Protein AF-A0A1U7GRY4-F1 (afdb_monomer_lite)

pLDDT: mean 81.46, std 15.52, range [52.38, 98.12]

Sequence (72 aa):
MPRLQPAFLAALLCGAIAHAESPRVSRIDNGTVRVGVNLDLGGVITEVARSAPDAPNLINSHDYGRQVQQSY

Foldseek 3Di:
DDDDDVVVVVVVVPPDPPDDDDFDWDWDDDQFWIWIFGVVVVGWTQAIFGPDPPTDGPQPNVDPPSIDDDDD

Radius of gyration: 20.77 Å; chains: 1; bounding box: 37×53×44 Å

Secondary structure (DSSP, 8-state):
-PPPPHHHHHHHHHS----PPPP-EEEEE-SSEEEEEETTTTSEEEEEEESSTTPPP-S--SSTT-SB----

Structure (mmCIF, N/CA/C/O backbone):
data_AF-A0A1U7GRY4-F1
#
_entry.id   AF-A0A1U7GRY4-F1
#
loop_
_atom_site.group_PDB
_atom_site.id
_atom_site.type_symbol
_atom_site.label_atom_id
_atom_site.label_alt_id
_atom_site.label_comp_id
_atom_site.label_asym_id
_atom_site.label_entity_id
_atom_site.label_seq_id
_atom_site.pdbx_PDB_ins_code
_atom_site.Cartn_x
_atom_site.Cartn_y
_atom_site.Cartn_z
_atom_site.occupancy
_atom_site.B_iso_or_equiv
_atom_site.auth_seq_id
_atom_site.auth_comp_id
_atom_site.auth_asym_id
_atom_site.auth_atom_id
_atom_site.pdbx_PDB_model_num
ATOM 1 N N . MET A 1 1 ? 25.224 38.965 -34.493 1.00 52.38 1 MET A N 1
ATOM 2 C CA . MET A 1 1 ? 24.560 38.447 -33.275 1.00 52.38 1 MET A CA 1
ATOM 3 C C . MET A 1 1 ? 23.085 38.226 -33.597 1.00 52.38 1 MET A C 1
ATOM 5 O O . MET A 1 1 ? 22.450 39.205 -33.980 1.00 52.38 1 MET A O 1
ATOM 9 N N . PRO A 1 2 ? 22.549 36.992 -33.559 1.00 57.50 2 PRO A N 1
ATOM 10 C CA . PRO A 1 2 ? 21.146 36.752 -33.885 1.00 57.50 2 PRO A CA 1
ATOM 11 C C . PRO A 1 2 ? 20.254 37.228 -32.730 1.00 57.50 2 PRO A C 1
ATOM 13 O O . P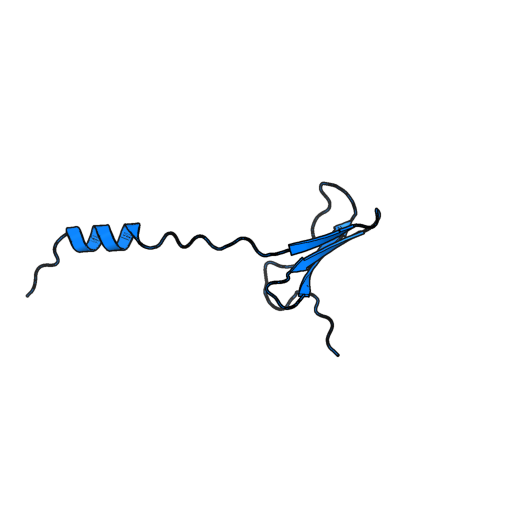RO A 1 2 ? 20.568 37.008 -31.563 1.00 57.50 2 PRO A O 1
ATOM 16 N N . ARG A 1 3 ? 19.160 37.923 -33.053 1.00 64.56 3 ARG A N 1
ATOM 17 C CA . ARG A 1 3 ? 18.163 38.385 -32.078 1.00 64.56 3 ARG A CA 1
ATOM 18 C C . ARG A 1 3 ? 17.131 37.275 -31.870 1.00 64.56 3 ARG A C 1
ATOM 20 O O . ARG A 1 3 ? 16.469 36.887 -32.828 1.00 64.56 3 ARG A O 1
ATOM 27 N N . LEU A 1 4 ? 17.007 36.767 -30.642 1.00 58.88 4 LEU A N 1
ATOM 28 C CA . LEU A 1 4 ? 15.963 35.808 -30.270 1.00 58.88 4 LEU A CA 1
ATOM 29 C C . LEU A 1 4 ? 14.587 36.480 -30.415 1.00 58.88 4 LEU A C 1
ATOM 31 O O . LEU A 1 4 ? 14.351 37.53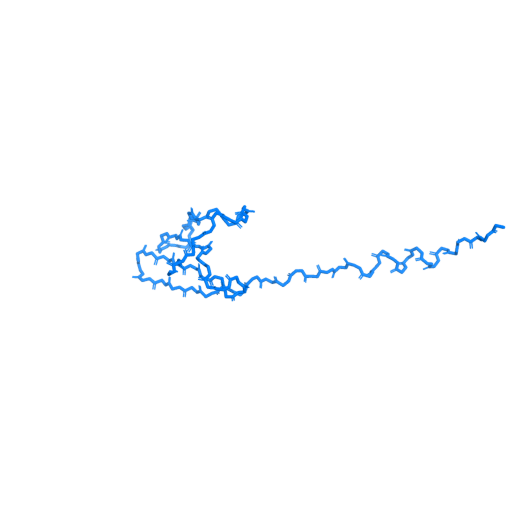8 -29.831 1.00 58.88 4 LEU A O 1
ATOM 35 N N . GLN A 1 5 ? 13.686 35.890 -31.200 1.00 63.31 5 GLN A N 1
ATOM 36 C CA . GLN A 1 5 ? 12.326 36.405 -31.374 1.00 63.31 5 GLN A CA 1
ATOM 37 C C . GLN A 1 5 ? 11.441 35.991 -30.180 1.00 63.31 5 GLN A C 1
ATOM 39 O O . GLN A 1 5 ? 11.489 34.829 -29.772 1.00 63.31 5 GLN A O 1
ATOM 44 N N . PRO A 1 6 ? 10.587 36.881 -29.638 1.00 60.28 6 PRO A N 1
ATOM 45 C CA . PRO A 1 6 ? 9.780 36.611 -28.438 1.00 60.28 6 PRO A CA 1
ATOM 46 C C . PRO A 1 6 ? 8.781 35.449 -28.600 1.00 60.28 6 PRO A C 1
ATOM 48 O O . PRO A 1 6 ? 8.393 34.830 -27.612 1.00 60.28 6 PRO A O 1
ATOM 51 N N . ALA A 1 7 ? 8.424 35.089 -29.838 1.00 59.41 7 ALA A N 1
ATOM 52 C CA . ALA A 1 7 ? 7.575 33.935 -30.141 1.00 59.41 7 ALA A CA 1
ATOM 53 C C . ALA A 1 7 ? 8.196 32.589 -29.712 1.00 59.41 7 ALA A C 1
ATOM 55 O O . ALA A 1 7 ? 7.474 31.680 -29.309 1.00 59.41 7 ALA A O 1
ATOM 56 N N . PHE A 1 8 ? 9.528 32.473 -29.729 1.00 57.59 8 PHE A N 1
ATOM 57 C CA . PHE A 1 8 ? 10.228 31.258 -29.297 1.00 57.59 8 PHE A CA 1
ATOM 58 C C . PHE A 1 8 ? 10.143 31.038 -27.780 1.00 57.59 8 PHE A C 1
ATOM 60 O O . PHE A 1 8 ? 10.127 29.899 -27.322 1.00 57.59 8 PHE A O 1
ATOM 67 N N . LEU A 1 9 ? 10.049 32.118 -26.998 1.00 58.09 9 LEU A N 1
ATOM 68 C CA . LEU A 1 9 ? 9.958 32.038 -25.540 1.00 58.09 9 LEU A CA 1
ATOM 69 C C . LEU A 1 9 ? 8.556 31.591 -25.088 1.00 58.09 9 LEU A C 1
ATOM 71 O O . LEU A 1 9 ? 8.433 30.795 -24.163 1.00 58.09 9 LEU A O 1
ATOM 75 N N . ALA A 1 10 ? 7.504 32.035 -25.785 1.00 58.72 10 ALA A N 1
ATOM 76 C CA . ALA A 1 10 ? 6.121 31.662 -25.480 1.00 58.72 10 ALA A CA 1
ATOM 77 C C . ALA A 1 10 ? 5.829 30.168 -25.736 1.00 58.72 10 ALA A C 1
ATOM 79 O O . ALA A 1 10 ? 5.125 29.535 -24.950 1.00 58.72 10 ALA A O 1
ATOM 80 N N . ALA A 1 11 ? 6.413 29.583 -26.788 1.00 59.31 11 ALA A N 1
ATOM 81 C CA . ALA A 1 11 ? 6.263 28.158 -27.097 1.00 59.31 11 ALA A CA 1
ATOM 82 C C . ALA A 1 11 ? 6.941 27.240 -26.056 1.00 59.31 11 ALA A C 1
ATOM 84 O O . ALA A 1 11 ? 6.434 26.158 -25.768 1.00 59.31 11 ALA A O 1
ATOM 85 N N . LEU A 1 12 ? 8.043 27.688 -25.441 1.00 59.34 12 LEU A N 1
ATOM 86 C CA . LEU A 1 12 ? 8.749 26.944 -24.390 1.00 59.34 12 LEU A CA 1
ATOM 87 C C . LEU A 1 12 ? 7.991 26.912 -23.052 1.00 59.34 12 LEU A C 1
ATOM 89 O O . LEU A 1 12 ? 8.112 25.943 -22.310 1.00 59.34 12 LEU A O 1
ATOM 93 N N . LEU A 1 13 ? 7.187 27.937 -22.753 1.00 60.34 13 LEU A N 1
ATOM 94 C CA . LEU A 1 13 ? 6.415 28.025 -21.506 1.00 60.34 13 LEU A CA 1
ATOM 95 C C . LEU A 1 13 ? 5.104 27.217 -21.530 1.00 60.34 13 LEU A C 1
ATOM 97 O O . LEU A 1 13 ? 4.637 26.808 -20.472 1.00 60.34 13 LEU A O 1
ATOM 101 N N . CYS A 1 14 ? 4.519 26.950 -22.704 1.00 62.00 14 CYS A N 1
ATOM 102 C CA . CYS A 1 14 ? 3.267 26.181 -22.816 1.00 62.00 14 CYS A CA 1
ATOM 103 C C . CYS A 1 14 ? 3.456 24.665 -23.006 1.00 62.00 14 CYS A C 1
ATOM 105 O O . CYS A 1 14 ? 2.505 23.910 -22.827 1.00 62.00 14 CYS A O 1
ATOM 107 N N . GLY A 1 15 ? 4.652 24.199 -23.377 1.00 59.25 15 GLY A N 1
ATOM 108 C CA . GLY A 1 15 ? 4.870 22.809 -23.799 1.00 59.25 15 GLY A CA 1
ATOM 109 C C . GLY A 1 15 ? 5.048 21.766 -22.687 1.00 59.25 15 GLY A C 1
ATOM 110 O O . GLY A 1 15 ? 5.118 20.582 -22.998 1.00 59.25 15 GLY A O 1
ATOM 111 N N . ALA A 1 16 ? 5.147 22.159 -21.414 1.00 62.66 16 ALA A N 1
AT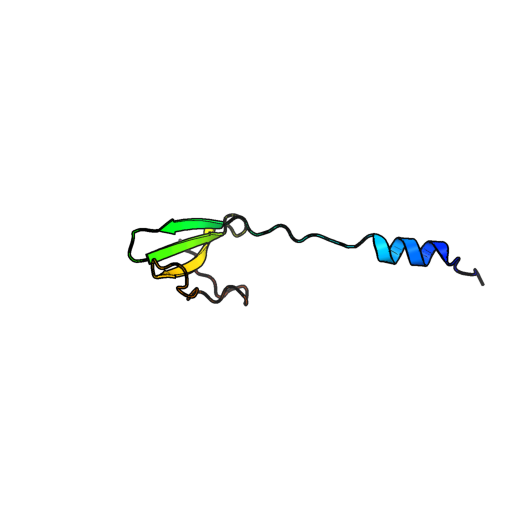OM 112 C CA . ALA A 1 16 ? 5.662 21.272 -20.362 1.00 62.66 16 ALA A CA 1
ATOM 113 C C . ALA A 1 16 ? 4.714 21.057 -19.171 1.00 62.66 16 ALA A C 1
ATOM 115 O O . ALA A 1 16 ? 5.170 20.910 -18.039 1.00 62.66 16 ALA A O 1
ATOM 116 N N . ILE A 1 17 ? 3.399 20.988 -19.396 1.00 63.75 17 ILE A N 1
ATOM 117 C CA . ILE A 1 17 ? 2.494 20.433 -18.378 1.00 63.75 17 ILE A CA 1
ATOM 118 C C . ILE A 1 17 ? 2.475 18.910 -18.550 1.00 63.75 17 ILE A C 1
ATOM 120 O O . ILE A 1 17 ? 1.532 18.337 -19.089 1.00 63.75 17 ILE A O 1
ATOM 124 N N . ALA A 1 18 ? 3.558 18.246 -18.144 1.00 62.81 18 ALA A N 1
ATOM 125 C CA . ALA A 1 18 ? 3.558 16.794 -18.024 1.00 62.81 18 ALA A CA 1
ATOM 126 C C . ALA A 1 18 ? 2.618 16.418 -16.869 1.00 62.81 18 ALA A C 1
ATOM 128 O O . ALA A 1 18 ? 2.933 16.648 -15.702 1.00 62.81 18 ALA A O 1
ATOM 129 N N . HIS A 1 19 ? 1.440 15.882 -17.190 1.00 63.66 19 HIS A N 1
ATOM 130 C CA . HIS A 1 19 ? 0.576 15.263 -16.192 1.00 63.66 19 HIS A CA 1
ATOM 131 C C . HIS A 1 19 ? 1.238 13.951 -15.770 1.00 63.66 19 HIS A C 1
ATOM 133 O O . HIS A 1 19 ? 1.325 13.020 -16.569 1.00 63.66 19 HIS A O 1
ATOM 139 N N . ALA A 1 20 ? 1.741 13.883 -14.538 1.00 73.50 20 ALA A N 1
ATOM 140 C CA . ALA A 1 20 ? 2.130 12.604 -13.965 1.00 73.50 20 ALA A CA 1
ATOM 141 C C . ALA A 1 20 ? 0.866 11.743 -13.851 1.00 73.50 20 ALA A C 1
ATOM 143 O O . ALA A 1 20 ? -0.109 12.146 -13.211 1.00 73.50 20 ALA A O 1
ATOM 144 N N . GLU A 1 21 ? 0.857 10.591 -14.518 1.00 80.81 21 GLU A N 1
ATOM 145 C CA . GLU A 1 21 ? -0.241 9.640 -14.396 1.00 80.81 21 GLU A CA 1
ATOM 146 C C . GLU A 1 21 ? -0.329 9.166 -12.941 1.00 80.81 21 GLU A C 1
ATOM 148 O O . GLU A 1 21 ? 0.686 8.951 -12.272 1.00 80.81 21 GLU A O 1
ATOM 153 N N . SER A 1 22 ? -1.553 9.059 -12.422 1.00 85.31 22 SER A N 1
ATOM 154 C CA . SER A 1 22 ? -1.745 8.536 -11.071 1.00 85.31 22 SER A CA 1
ATOM 155 C C . SER A 1 22 ? -1.303 7.070 -11.024 1.00 85.31 22 SER A C 1
ATOM 157 O O . SER A 1 22 ? -1.660 6.319 -11.931 1.00 85.31 22 SER A O 1
ATOM 159 N N . PRO A 1 23 ? -0.581 6.632 -9.977 1.00 88.00 23 PRO A N 1
ATOM 160 C CA . PRO A 1 23 ? -0.112 5.255 -9.892 1.00 88.00 23 PRO A CA 1
ATOM 161 C C . PRO A 1 23 ? -1.267 4.252 -9.937 1.00 88.00 23 PRO A C 1
ATOM 163 O O . PRO A 1 23 ? -2.292 4.434 -9.269 1.00 88.00 23 PRO A O 1
ATOM 166 N N . ARG A 1 24 ? -1.087 3.148 -10.662 1.00 94.25 24 ARG A N 1
ATOM 167 C CA . ARG A 1 24 ? -2.051 2.047 -10.705 1.00 94.25 24 ARG A CA 1
ATOM 168 C C . ARG A 1 24 ? -1.952 1.227 -9.426 1.00 94.25 24 ARG A C 1
ATOM 170 O O . ARG A 1 24 ? -1.076 0.377 -9.271 1.00 94.25 24 ARG A O 1
ATOM 177 N N . VAL A 1 25 ? -2.887 1.467 -8.509 1.00 94.31 25 VAL A N 1
ATOM 178 C CA . VAL A 1 25 ? -2.961 0.781 -7.213 1.00 94.31 25 VAL A CA 1
ATOM 179 C C . VAL A 1 25 ? -4.165 -0.158 -7.167 1.00 94.31 25 VAL A C 1
ATOM 181 O O . VAL A 1 25 ? -5.303 0.274 -7.339 1.00 94.31 25 VAL A O 1
ATOM 184 N N . SER A 1 26 ? -3.922 -1.437 -6.880 1.00 96.12 26 SER A N 1
ATOM 185 C CA . SER A 1 26 ? -4.963 -2.401 -6.504 1.00 96.12 26 SER A CA 1
ATOM 186 C C . SER A 1 26 ? -5.120 -2.429 -4.986 1.00 96.12 26 SER A C 1
ATOM 188 O O . SER A 1 26 ? -4.116 -2.401 -4.276 1.00 96.12 26 SER A O 1
ATOM 190 N N . ARG A 1 27 ? -6.355 -2.488 -4.473 1.00 95.94 27 ARG A N 1
ATOM 191 C CA . ARG A 1 27 ? -6.630 -2.533 -3.029 1.00 95.94 27 ARG A CA 1
ATOM 192 C C . ARG A 1 27 ? -7.380 -3.792 -2.636 1.00 95.94 27 ARG A C 1
ATOM 194 O O . ARG A 1 27 ? -8.352 -4.168 -3.283 1.00 95.94 27 ARG A O 1
ATOM 201 N N . ILE A 1 28 ? -6.948 -4.388 -1.532 1.00 96.62 28 ILE A N 1
ATOM 202 C CA . ILE A 1 28 ? -7.609 -5.512 -0.874 1.00 96.62 28 ILE A CA 1
ATOM 203 C C . ILE A 1 28 ? -7.943 -5.065 0.547 1.00 96.62 28 ILE A C 1
ATOM 205 O O . ILE A 1 28 ? -7.071 -4.571 1.259 1.00 96.62 28 ILE A O 1
ATOM 209 N N . ASP A 1 29 ? -9.197 -5.230 0.949 1.00 97.81 29 ASP A N 1
ATOM 210 C CA . ASP A 1 29 ? -9.681 -4.925 2.294 1.00 97.81 29 ASP A CA 1
ATOM 211 C C . ASP A 1 29 ? -10.438 -6.146 2.830 1.00 97.81 29 ASP A C 1
ATOM 213 O O . ASP A 1 29 ? -11.258 -6.731 2.121 1.00 97.81 29 ASP A O 1
ATOM 217 N N . ASN A 1 30 ? -10.124 -6.567 4.055 1.00 97.81 30 ASN A N 1
ATOM 218 C CA . ASN A 1 30 ? -10.741 -7.726 4.705 1.00 97.81 30 ASN A CA 1
ATOM 219 C C . ASN A 1 30 ? -11.621 -7.360 5.914 1.00 97.81 30 ASN A C 1
ATOM 221 O O . ASN A 1 30 ? -11.956 -8.232 6.714 1.00 97.81 30 ASN A O 1
ATOM 225 N N . GLY A 1 31 ? -11.950 -6.080 6.094 1.00 98.00 31 GLY A N 1
ATOM 226 C CA . GLY A 1 31 ? -12.726 -5.586 7.233 1.00 98.00 31 GLY A CA 1
ATOM 227 C C . GLY A 1 31 ? -11.896 -5.313 8.492 1.00 98.00 31 GLY A C 1
ATOM 228 O O . GLY A 1 31 ? -12.414 -4.763 9.459 1.00 98.00 31 GLY A O 1
ATOM 229 N N . THR A 1 32 ? -10.602 -5.650 8.497 1.00 97.94 32 THR A N 1
ATOM 230 C CA . THR A 1 32 ? -9.656 -5.320 9.582 1.00 97.94 32 THR A CA 1
ATOM 231 C C . THR A 1 32 ? -8.477 -4.502 9.066 1.00 97.94 32 THR A C 1
ATOM 233 O O . THR A 1 32 ? -8.118 -3.477 9.653 1.00 97.94 32 THR A O 1
ATOM 236 N N . VAL A 1 33 ? -7.898 -4.921 7.943 1.00 97.62 33 VAL A N 1
ATOM 237 C CA . VAL A 1 33 ? -6.744 -4.294 7.304 1.00 97.62 33 VAL A CA 1
ATOM 238 C C . VAL A 1 33 ? -7.039 -4.054 5.829 1.00 97.62 33 VAL A C 1
ATOM 240 O O . VAL A 1 33 ? -7.681 -4.870 5.166 1.00 97.62 33 VAL A O 1
ATOM 243 N N . ARG A 1 34 ? -6.508 -2.945 5.325 1.00 97.81 34 ARG A N 1
ATOM 244 C CA . ARG A 1 34 ? -6.483 -2.592 3.914 1.00 97.81 34 ARG A CA 1
ATOM 245 C C . ARG A 1 34 ? -5.043 -2.571 3.430 1.00 97.81 34 ARG A C 1
ATOM 247 O O . ARG A 1 34 ? -4.180 -1.976 4.077 1.00 97.81 34 ARG A O 1
ATOM 254 N N . VAL A 1 35 ? -4.799 -3.204 2.290 1.00 96.94 35 VAL A N 1
ATOM 255 C CA . VAL A 1 35 ? -3.495 -3.252 1.625 1.00 96.94 35 VAL A CA 1
ATOM 256 C C . VAL A 1 35 ? -3.643 -2.700 0.217 1.00 96.94 35 VAL A C 1
ATOM 258 O O . VAL A 1 35 ? -4.525 -3.131 -0.526 1.00 96.94 35 VAL A O 1
ATOM 261 N N . GLY A 1 36 ? -2.779 -1.756 -0.14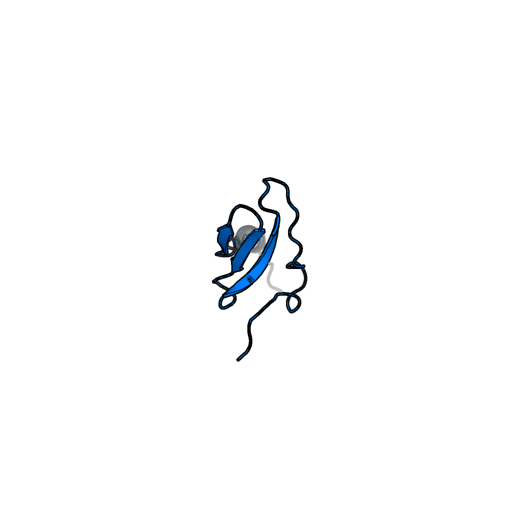8 1.00 95.62 36 GLY A N 1
ATOM 262 C CA . GLY A 1 36 ? -2.656 -1.240 -1.508 1.00 95.62 36 GLY A CA 1
ATOM 263 C C . GLY A 1 36 ? -1.347 -1.686 -2.150 1.00 95.62 36 GLY A C 1
ATOM 264 O O . GLY A 1 36 ? -0.267 -1.533 -1.574 1.00 95.62 36 GLY A O 1
ATOM 265 N N . VAL A 1 37 ? -1.466 -2.224 -3.359 1.00 94.81 37 VAL A N 1
ATOM 266 C CA . VAL A 1 37 ? -0.380 -2.783 -4.161 1.00 94.81 37 VAL A CA 1
ATOM 267 C C . VAL A 1 37 ? -0.213 -1.945 -5.422 1.00 94.81 37 VAL A C 1
ATOM 269 O O . VAL A 1 37 ? -1.148 -1.835 -6.217 1.00 94.81 37 VAL A O 1
ATOM 272 N N . ASN A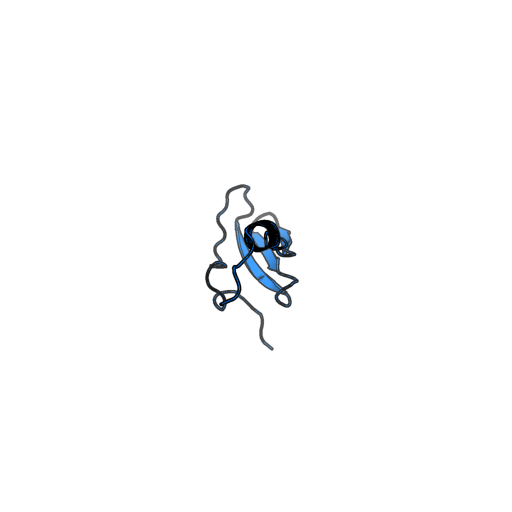 1 38 ? 0.971 -1.368 -5.614 1.00 93.38 38 ASN A N 1
ATOM 273 C CA . ASN A 1 38 ? 1.305 -0.600 -6.806 1.00 93.38 38 ASN A CA 1
ATOM 274 C C . ASN A 1 38 ? 1.777 -1.537 -7.928 1.00 93.38 38 ASN A C 1
ATOM 276 O O . ASN A 1 38 ? 2.817 -2.194 -7.828 1.00 93.38 38 ASN A O 1
ATOM 280 N N . LEU A 1 39 ? 0.995 -1.589 -9.004 1.00 92.50 39 LEU A N 1
ATOM 281 C CA . LEU A 1 39 ? 1.222 -2.471 -10.147 1.00 92.50 39 LEU A CA 1
ATOM 282 C C . LEU A 1 39 ? 2.273 -1.927 -11.119 1.00 92.50 39 LEU A C 1
ATOM 284 O O . LEU A 1 39 ? 2.860 -2.710 -11.860 1.00 92.50 39 LEU A O 1
ATOM 288 N N . ASP A 1 40 ? 2.533 -0.622 -11.097 1.00 91.44 40 ASP A N 1
ATOM 289 C CA . ASP A 1 40 ? 3.567 0.009 -11.927 1.00 91.44 40 ASP A CA 1
ATOM 290 C C . ASP A 1 40 ? 4.968 -0.195 -11.327 1.00 91.44 40 ASP A C 1
ATOM 292 O O . ASP A 1 40 ? 5.972 -0.088 -12.025 1.00 91.44 40 ASP A O 1
ATOM 296 N N . LEU A 1 41 ? 5.036 -0.556 -10.039 1.00 88.56 41 LEU A N 1
ATOM 297 C CA . LEU A 1 41 ? 6.268 -0.861 -9.308 1.00 88.56 41 LEU A CA 1
ATOM 298 C C . LEU A 1 41 ? 6.473 -2.369 -9.090 1.00 88.56 41 LEU A C 1
ATOM 300 O O . LEU A 1 41 ? 7.088 -2.769 -8.111 1.00 88.56 41 LEU A O 1
ATOM 304 N N . GLY A 1 42 ? 5.938 -3.228 -9.961 1.00 87.44 42 GLY A N 1
ATOM 305 C CA . GLY A 1 42 ? 6.162 -4.677 -9.864 1.00 87.44 42 GLY A CA 1
ATOM 306 C C . GLY A 1 42 ? 5.423 -5.363 -8.709 1.00 87.44 42 GLY A C 1
ATOM 307 O O . GLY A 1 42 ? 5.851 -6.418 -8.250 1.00 87.44 42 GLY A O 1
ATOM 308 N N . GLY A 1 43 ? 4.314 -4.786 -8.235 1.00 90.00 43 GLY A N 1
ATOM 309 C CA . GLY A 1 43 ? 3.497 -5.378 -7.170 1.00 90.00 43 GLY A CA 1
ATOM 310 C C . GLY A 1 43 ? 3.969 -5.032 -5.757 1.00 90.00 43 GLY A C 1
ATOM 311 O O . GLY A 1 43 ? 3.670 -5.752 -4.806 1.00 90.00 43 GLY A O 1
ATOM 312 N N . VAL A 1 44 ? 4.703 -3.933 -5.607 1.00 91.88 44 VAL A N 1
ATOM 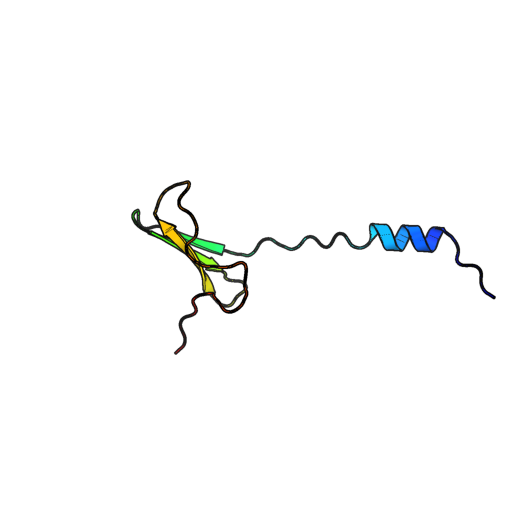313 C CA . VAL A 1 44 ? 5.165 -3.431 -4.311 1.00 91.88 44 VAL A CA 1
ATOM 314 C C . VAL A 1 44 ? 3.984 -2.967 -3.456 1.00 91.88 44 VAL A C 1
ATOM 316 O O . VAL A 1 44 ? 3.079 -2.279 -3.933 1.00 91.88 44 VAL A O 1
ATOM 319 N N . ILE A 1 45 ? 4.010 -3.297 -2.165 1.00 94.00 45 ILE A N 1
ATOM 320 C CA . ILE A 1 45 ? 3.036 -2.797 -1.194 1.00 94.00 45 ILE A CA 1
ATOM 321 C C . ILE A 1 45 ? 3.402 -1.351 -0.848 1.00 94.00 45 ILE A C 1
ATOM 323 O O . ILE A 1 45 ? 4.436 -1.078 -0.232 1.00 94.00 45 ILE A O 1
ATOM 327 N N . THR A 1 46 ? 2.528 -0.424 -1.239 1.00 94.38 46 THR A N 1
ATOM 328 C CA . THR A 1 46 ? 2.673 1.023 -1.010 1.00 94.38 46 THR A CA 1
ATOM 329 C C . THR A 1 46 ? 1.636 1.572 -0.033 1.00 94.38 46 THR A C 1
ATOM 331 O O . THR A 1 46 ? 1.703 2.747 0.330 1.00 94.38 46 THR A O 1
ATOM 334 N N . GLU A 1 47 ? 0.664 0.759 0.387 1.00 95.19 47 GLU A N 1
ATOM 335 C CA . GLU A 1 47 ? -0.331 1.125 1.397 1.00 95.19 47 GLU A CA 1
ATOM 336 C C . GLU A 1 47 ? -0.586 -0.038 2.362 1.00 95.19 47 GLU A C 1
ATOM 338 O O . GLU A 1 47 ? -0.868 -1.154 1.929 1.00 95.19 47 GLU A O 1
ATOM 343 N N . VAL A 1 48 ? -0.534 0.240 3.666 1.00 96.31 48 VAL A N 1
ATOM 344 C CA . VAL A 1 48 ? -1.072 -0.624 4.727 1.00 96.31 48 VAL A CA 1
ATOM 345 C C . VAL A 1 48 ? -1.810 0.271 5.708 1.00 96.31 48 VAL A C 1
ATOM 347 O O . VAL A 1 48 ? -1.214 1.188 6.266 1.00 96.31 48 VAL A O 1
ATOM 350 N N . ALA A 1 49 ? -3.093 0.019 5.930 1.00 97.81 49 ALA A N 1
ATOM 351 C CA . ALA A 1 49 ? -3.927 0.810 6.827 1.00 97.81 49 ALA A CA 1
ATOM 352 C C . ALA A 1 49 ? -4.947 -0.079 7.550 1.00 97.81 49 ALA A C 1
ATOM 354 O O . ALA A 1 49 ? -5.221 -1.207 7.143 1.00 97.81 49 ALA A O 1
ATOM 355 N N . ARG A 1 50 ? -5.553 0.438 8.622 1.00 98.00 50 ARG A N 1
ATOM 356 C CA . ARG A 1 50 ? -6.754 -0.182 9.206 1.00 98.00 50 ARG A CA 1
ATOM 357 C C . ARG A 1 50 ? -7.914 -0.090 8.204 1.00 98.00 50 ARG A C 1
ATOM 359 O O . ARG A 1 50 ? -8.010 0.897 7.478 1.00 98.00 50 ARG A O 1
ATOM 366 N N . SER A 1 51 ? -8.825 -1.060 8.213 1.00 98.12 51 SER A N 1
ATOM 367 C CA . SER A 1 51 ? -10.098 -0.998 7.476 1.00 98.12 51 SER A CA 1
ATOM 368 C C . SER A 1 51 ? -11.033 0.062 8.080 1.00 98.12 51 SER A C 1
ATOM 370 O O . SER A 1 51 ? -11.973 -0.239 8.814 1.00 98.12 51 SER A O 1
ATOM 372 N N . ALA A 1 52 ? -10.736 1.331 7.819 1.00 96.56 52 ALA A N 1
ATOM 373 C CA . ALA A 1 52 ? -11.581 2.478 8.129 1.00 96.56 52 ALA A CA 1
ATOM 374 C C . ALA A 1 52 ? -11.369 3.584 7.074 1.00 96.56 52 ALA A C 1
ATOM 376 O O . ALA A 1 52 ? -10.300 3.601 6.444 1.00 96.56 52 ALA A O 1
ATOM 377 N N . PRO A 1 53 ? -12.345 4.494 6.878 1.00 92.69 53 PRO A N 1
ATOM 378 C CA . PRO A 1 53 ? -12.272 5.555 5.867 1.00 92.69 53 PRO A CA 1
ATOM 379 C C . PRO A 1 53 ? -11.024 6.439 5.991 1.00 92.69 53 PRO A C 1
ATOM 381 O O . PRO A 1 53 ? -10.324 6.639 5.006 1.00 92.69 53 PRO A O 1
ATOM 384 N N . ASP A 1 54 ? -10.684 6.856 7.213 1.00 94.19 54 ASP A N 1
ATOM 385 C CA . ASP A 1 54 ? -9.614 7.836 7.469 1.00 94.19 54 ASP A CA 1
ATOM 386 C C . ASP A 1 54 ? -8.369 7.217 8.118 1.00 94.19 54 ASP A C 1
ATOM 388 O O . ASP A 1 54 ? -7.549 7.901 8.733 1.00 94.19 54 ASP A O 1
ATOM 392 N N . ALA A 1 55 ? -8.229 5.891 8.040 1.00 96.62 55 ALA A N 1
ATOM 393 C CA . ALA A 1 55 ? -7.046 5.231 8.572 1.00 96.62 55 ALA A CA 1
ATOM 394 C C . ALA A 1 55 ? -5.802 5.651 7.768 1.00 96.62 55 ALA A C 1
ATOM 396 O O . ALA A 1 55 ? -5.792 5.477 6.545 1.00 96.62 55 ALA A O 1
ATOM 397 N N . PRO A 1 56 ? -4.746 6.163 8.428 1.00 95.94 56 PRO A N 1
ATOM 398 C CA . PRO A 1 56 ? -3.551 6.604 7.731 1.00 95.94 56 PRO A CA 1
ATOM 399 C C . PRO A 1 56 ? -2.798 5.413 7.143 1.00 95.94 56 PRO A C 1
ATOM 401 O O . PRO A 1 56 ? -2.792 4.314 7.706 1.00 95.94 56 PRO A O 1
ATOM 404 N N . ASN A 1 57 ? -2.116 5.663 6.029 1.00 94.56 57 ASN A N 1
ATOM 405 C CA . ASN A 1 57 ? -1.152 4.725 5.483 1.00 94.56 57 ASN A CA 1
ATOM 406 C C . ASN A 1 57 ? 0.062 4.616 6.420 1.00 94.56 57 ASN A C 1
ATOM 408 O O . ASN A 1 57 ? 0.665 5.622 6.787 1.00 94.56 57 ASN A O 1
ATOM 412 N N . LEU A 1 58 ? 0.423 3.391 6.789 1.00 94.38 58 LEU A N 1
ATOM 413 C CA . LEU A 1 58 ? 1.570 3.074 7.636 1.00 94.38 58 LEU A CA 1
ATOM 414 C C . LEU A 1 58 ? 2.865 2.868 6.837 1.00 94.38 58 LEU A C 1
ATOM 416 O O . LEU A 1 58 ? 3.949 2.872 7.419 1.00 94.38 58 LEU A O 1
ATOM 420 N N . ILE A 1 59 ? 2.777 2.694 5.516 1.00 92.69 59 ILE A N 1
ATOM 421 C CA . ILE A 1 59 ? 3.943 2.621 4.634 1.00 92.69 59 ILE A CA 1
ATOM 422 C C . ILE A 1 59 ? 4.392 4.041 4.294 1.00 92.69 59 ILE A C 1
ATOM 424 O O . ILE A 1 59 ? 3.607 4.845 3.789 1.00 92.69 59 ILE A O 1
ATOM 428 N N . ASN A 1 60 ? 5.672 4.349 4.517 1.00 87.25 60 ASN A N 1
ATOM 429 C CA . ASN A 1 60 ? 6.253 5.553 3.932 1.00 87.25 60 ASN A CA 1
ATOM 430 C C . ASN A 1 60 ? 6.489 5.304 2.438 1.00 87.25 60 ASN A C 1
ATOM 432 O O . ASN A 1 60 ? 7.481 4.694 2.046 1.00 87.25 60 ASN A O 1
ATOM 436 N N . SER A 1 61 ? 5.562 5.809 1.630 1.00 83.19 61 SER A N 1
ATOM 437 C CA . SER A 1 61 ? 5.620 5.756 0.168 1.00 83.19 61 SER A CA 1
ATOM 438 C C . SER A 1 61 ? 6.116 7.056 -0.468 1.00 83.19 61 SER A C 1
ATOM 440 O O . SER A 1 61 ? 6.104 7.163 -1.690 1.00 83.19 61 SER A O 1
ATOM 442 N N . HIS A 1 62 ? 6.546 8.031 0.338 1.00 82.56 62 HIS A N 1
ATOM 443 C CA . HIS A 1 62 ? 7.132 9.290 -0.132 1.00 82.56 62 HIS A CA 1
ATOM 444 C C . HIS A 1 62 ? 8.638 9.160 -0.398 1.00 82.56 62 HIS A C 1
ATOM 446 O O . HIS A 1 62 ? 9.155 9.834 -1.285 1.00 82.56 62 HIS A O 1
ATOM 452 N N . ASP A 1 63 ? 9.313 8.249 0.310 1.00 78.50 63 ASP A N 1
ATOM 453 C CA . ASP A 1 63 ? 10.725 7.922 0.104 1.00 78.50 63 ASP A CA 1
ATOM 454 C C . ASP A 1 63 ? 10.854 6.567 -0.612 1.00 78.50 63 ASP A C 1
ATOM 456 O O . ASP A 1 63 ? 10.578 5.509 -0.034 1.00 78.50 63 ASP A O 1
ATOM 460 N N . TYR A 1 64 ? 11.274 6.580 -1.882 1.00 69.75 64 TYR A N 1
ATOM 461 C CA . TYR A 1 64 ? 11.506 5.348 -2.644 1.00 69.75 64 TYR A CA 1
ATOM 462 C C . TYR A 1 64 ? 12.546 4.443 -1.965 1.00 69.75 64 TYR A C 1
ATOM 464 O O . TYR A 1 64 ? 13.559 4.913 -1.453 1.00 69.75 64 TYR A O 1
ATOM 472 N N . GLY A 1 65 ? 12.287 3.130 -1.958 1.00 70.31 65 GLY A N 1
ATOM 473 C CA . GLY A 1 65 ? 13.139 2.124 -1.307 1.00 70.31 65 GLY A CA 1
ATOM 474 C C . GLY A 1 65 ? 12.738 1.780 0.132 1.00 70.31 65 GLY A C 1
ATOM 475 O O . GLY A 1 65 ? 13.330 0.887 0.732 1.00 70.31 65 GLY A O 1
ATOM 476 N N . ARG A 1 66 ? 11.713 2.441 0.686 1.00 73.56 66 ARG A N 1
ATOM 477 C CA . ARG A 1 66 ? 11.105 2.093 1.985 1.00 73.56 66 ARG A CA 1
ATOM 478 C C . ARG A 1 66 ? 9.802 1.305 1.865 1.00 73.56 66 ARG A C 1
ATOM 480 O O . ARG A 1 66 ? 9.139 1.045 2.870 1.00 73.56 66 ARG A O 1
ATOM 487 N N . GLN A 1 67 ? 9.430 0.954 0.641 1.00 84.69 67 GLN A N 1
ATOM 488 C CA . GLN A 1 67 ? 8.246 0.159 0.371 1.00 84.69 67 GLN A CA 1
ATOM 489 C C . GLN A 1 67 ? 8.516 -1.332 0.591 1.00 84.69 67 GLN A C 1
ATOM 491 O O . GLN A 1 67 ? 9.660 -1.788 0.570 1.00 84.69 67 GLN A O 1
ATOM 496 N N . VAL A 1 68 ? 7.450 -2.097 0.820 1.00 80.44 68 VAL A N 1
ATOM 497 C CA . VAL A 1 68 ? 7.560 -3.525 1.124 1.00 80.44 68 VAL A CA 1
ATOM 498 C C . VAL A 1 68 ? 7.422 -4.318 -0.170 1.00 80.44 68 VAL A C 1
ATOM 500 O O . VAL A 1 68 ? 6.378 -4.286 -0.821 1.00 80.44 68 VAL A O 1
ATOM 503 N N . GLN A 1 69 ? 8.472 -5.051 -0.526 1.00 82.00 69 GLN A N 1
ATOM 504 C CA . GLN A 1 69 ? 8.461 -6.007 -1.627 1.00 82.00 69 GLN A CA 1
ATOM 505 C C . GLN A 1 69 ? 8.853 -7.381 -1.101 1.00 82.00 69 GLN A C 1
ATOM 507 O O . GLN A 1 69 ? 9.830 -7.519 -0.367 1.00 82.00 69 GLN A O 1
ATOM 512 N N . GLN A 1 70 ? 8.104 -8.403 -1.499 1.00 62.06 70 GLN A N 1
ATOM 513 C CA . GLN A 1 70 ? 8.512 -9.776 -1.258 1.00 62.06 70 GLN A CA 1
ATOM 514 C C . GLN A 1 70 ? 9.675 -10.120 -2.203 1.00 62.06 70 GLN A C 1
ATOM 516 O O . GLN A 1 70 ? 9.523 -10.054 -3.422 1.00 62.06 70 GLN A O 1
ATOM 521 N N . SER A 1 71 ? 10.835 -10.468 -1.648 1.00 64.44 71 SER A N 1
ATOM 522 C CA . SER A 1 71 ? 11.961 -11.052 -2.386 1.00 64.44 71 SER A CA 1
ATOM 523 C C . SER A 1 71 ? 11.962 -12.570 -2.205 1.00 64.44 71 SER A C 1
ATOM 525 O O . SER A 1 71 ? 11.789 -13.038 -1.078 1.00 64.44 71 SER A O 1
ATOM 527 N N . TYR A 1 72 ? 12.160 -13.315 -3.294 1.00 56.72 72 TYR A N 1
ATOM 528 C CA . TYR A 1 72 ? 12.457 -14.752 -3.272 1.00 56.72 72 TYR A CA 1
ATOM 529 C C . TYR A 1 72 ? 13.957 -14.983 -3.421 1.00 56.72 72 TYR A C 1
ATOM 531 O O . TYR A 1 72 ? 14.577 -14.228 -4.205 1.00 56.72 72 TYR A O 1
#